Protein AF-A0A8X6XB96-F1 (afdb_monomer)

Organism: NCBI:txid2747483

Solvent-accessible surface area (backbone atoms only — not comparable to full-atom values): 5553 Å² total; per-residue (Å²): 129,82,83,51,73,67,56,56,51,52,50,52,54,51,51,53,54,48,52,58,52,50,52,53,49,52,55,48,60,77,65,61,53,99,81,58,57,66,71,58,51,52,53,51,52,56,49,48,58,54,50,52,52,53,50,51,55,50,47,52,56,47,51,67,47,47,80,69,42,97,69,71,72,76,74,53,55,60,56,52,51,53,50,52,65,52,50,72,68,61,70,83,111

Nearest PDB structures (foldseek):
  2mey-assembly1_A  TM=6.232E-01  e=8.406E-01  Blomia tropicalis
  8tid-assembly1_J  TM=5.941E-01  e=4.039E+00  Tetrahymena thermophila
  3na7-assembly1_A  TM=5.016E-01  e=5.601E+00  Helicobacter pylori NCTC 11638
  7kpx-assembly1_C  TM=4.408E-01  e=8.292E+00  Saccharomyces cerevisiae S288C
  7kpv-assembly1_C  TM=3.820E-01  e=9.451E+00  Saccharomyces cerevisiae S288C

Secondary structure (DSSP, 8-state):
-PPPHHHHHHHHHHHHHHHHHHHHHHHHHHT--TT--HHHHHHHHHHHHHHHHHHHHHHHHHHHHHTTS--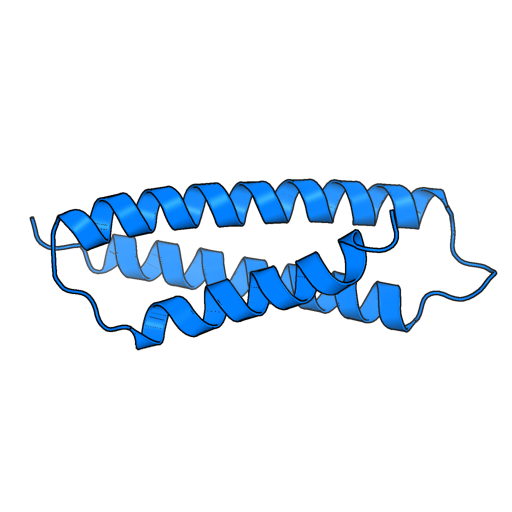-GGGTHHHHHHHHHHHHHHTT-

Mean predicted aligned error: 10.06 Å

Radius of gyration: 15.67 Å; Cα contacts (8 Å, |Δi|>4): 23; chains: 1; bounding box: 41×22×40 Å

pLDDT: mean 72.15, std 12.43, range [41.53, 88.06]

Sequence (93 aa):
MNLSDMDIFKLNKAKTSLKGSITRIVTFMDNVSEHVDITELEVKLKKIDQLQRKIEELKELLFGLETAKPTEEAEFEDLYKCETRLCVWTIWR

Structure (mmCIF, N/CA/C/O backbone):
data_AF-A0A8X6XB96-F1
#
_entry.id   AF-A0A8X6XB96-F1
#
loop_
_atom_site.group_PDB
_atom_site.id
_atom_site.type_symbol
_atom_site.label_atom_id
_atom_site.label_alt_id
_atom_site.label_comp_id
_atom_site.label_asym_id
_atom_site.label_entity_id
_atom_site.label_seq_id
_atom_site.pdbx_PDB_ins_code
_atom_site.Cartn_x
_atom_site.Cartn_y
_atom_site.Cartn_z
_atom_site.occupancy
_atom_site.B_iso_or_equiv
_atom_site.auth_seq_id
_atom_site.auth_comp_id
_atom_site.auth_asym_id
_atom_site.auth_atom_id
_atom_site.pdbx_PDB_model_num
ATOM 1 N N . MET A 1 1 ? -23.446 2.480 20.077 1.00 45.97 1 MET A N 1
ATOM 2 C CA . MET A 1 1 ? -23.272 1.106 19.552 1.00 45.97 1 MET A CA 1
ATOM 3 C C . MET A 1 1 ? -21.874 0.626 19.924 1.00 45.97 1 MET A C 1
ATOM 5 O O . MET A 1 1 ? -20.947 1.421 19.846 1.00 45.97 1 MET A O 1
ATOM 9 N N . ASN A 1 2 ? -21.717 -0.616 20.391 1.00 52.75 2 ASN A N 1
ATOM 10 C CA . ASN A 1 2 ? -20.398 -1.232 20.577 1.00 52.75 2 ASN A CA 1
ATOM 11 C C . ASN A 1 2 ? -19.957 -1.833 19.238 1.00 52.75 2 ASN A C 1
ATOM 13 O O . ASN A 1 2 ? -20.754 -2.530 18.614 1.00 52.75 2 ASN A O 1
ATOM 17 N N . LEU A 1 3 ? -18.722 -1.554 18.814 1.00 56.94 3 LEU A N 1
ATOM 18 C CA . LEU A 1 3 ? -18.048 -2.302 17.752 1.00 56.94 3 LEU A CA 1
ATOM 19 C C . LEU A 1 3 ? -18.105 -3.790 18.092 1.00 56.94 3 LEU A C 1
ATOM 21 O O . LEU A 1 3 ? -17.790 -4.163 19.223 1.00 56.94 3 LEU A O 1
ATOM 25 N N . SER A 1 4 ? -18.546 -4.623 17.151 1.00 70.88 4 SER A N 1
ATOM 26 C CA . SER A 1 4 ? -18.486 -6.064 17.366 1.00 70.88 4 SER A CA 1
ATOM 27 C C . SER A 1 4 ? -17.032 -6.518 17.231 1.00 70.88 4 SER A C 1
ATOM 29 O O . SER A 1 4 ? -16.299 -6.009 16.381 1.00 70.88 4 SER A O 1
ATOM 31 N N . ASP A 1 5 ? -16.608 -7.511 18.013 1.00 71.06 5 ASP A N 1
ATOM 32 C CA . ASP A 1 5 ? -15.271 -8.123 17.882 1.00 71.06 5 ASP A CA 1
ATOM 33 C C . ASP A 1 5 ? -14.987 -8.590 16.441 1.00 71.06 5 ASP A C 1
ATOM 35 O O . ASP A 1 5 ? -13.848 -8.654 15.978 1.00 71.06 5 ASP A O 1
ATOM 39 N N . MET A 1 6 ? -16.056 -8.875 15.700 1.00 71.44 6 MET A N 1
ATOM 40 C CA . MET A 1 6 ? -16.038 -9.280 14.305 1.00 71.44 6 MET A CA 1
ATOM 41 C C . MET A 1 6 ? -15.621 -8.120 13.370 1.00 71.44 6 MET A C 1
ATOM 43 O O . MET A 1 6 ? -14.875 -8.342 12.413 1.00 71.44 6 MET A O 1
ATOM 47 N N . ASP A 1 7 ? -16.003 -6.875 13.669 1.00 71.31 7 ASP A N 1
ATOM 48 C CA . ASP A 1 7 ? -15.595 -5.689 12.898 1.00 71.31 7 ASP A CA 1
ATOM 49 C C . ASP A 1 7 ? -14.115 -5.350 13.128 1.00 71.31 7 ASP A C 1
ATOM 51 O O . ASP A 1 7 ? -13.371 -5.119 12.171 1.00 71.31 7 ASP A O 1
ATOM 55 N N . ILE A 1 8 ? -13.655 -5.444 14.379 1.00 72.88 8 ILE A N 1
ATOM 56 C CA . ILE A 1 8 ? -12.242 -5.266 14.755 1.00 72.88 8 ILE A CA 1
ATOM 57 C C . ILE A 1 8 ? -11.372 -6.350 14.099 1.00 72.88 8 ILE A C 1
ATOM 59 O O . ILE A 1 8 ? -10.311 -6.069 13.534 1.00 72.88 8 ILE A O 1
ATOM 63 N N . PHE A 1 9 ? -11.834 -7.603 14.094 1.00 78.38 9 PHE A N 1
ATOM 64 C CA . PHE A 1 9 ? -11.138 -8.705 13.429 1.00 78.38 9 PHE A CA 1
ATOM 65 C C . PHE A 1 9 ? -11.002 -8.487 11.913 1.00 78.38 9 PHE A C 1
ATOM 67 O O . PHE A 1 9 ? -9.926 -8.699 11.341 1.00 78.38 9 PHE A O 1
ATOM 74 N N . LYS A 1 10 ? -12.073 -8.036 11.246 1.00 77.88 10 LYS A N 1
ATOM 75 C CA . LYS A 1 10 ? -12.045 -7.714 9.810 1.00 77.88 10 LYS A CA 1
ATOM 76 C C . LYS A 1 10 ? -11.058 -6.593 9.496 1.00 77.88 10 LYS A C 1
ATOM 78 O O . LYS A 1 10 ? -10.292 -6.722 8.538 1.00 77.88 10 LYS A O 1
ATOM 83 N N . LEU A 1 11 ? -11.047 -5.541 10.313 1.00 75.81 11 LEU A N 1
ATOM 84 C CA . LEU A 1 11 ? -10.127 -4.417 10.172 1.00 75.81 11 LEU A CA 1
ATOM 85 C C . LEU A 1 11 ? -8.666 -4.868 10.307 1.00 75.81 11 LEU A C 1
ATOM 87 O O . LEU A 1 11 ? -7.846 -4.601 9.426 1.00 75.81 11 LEU A O 1
ATOM 91 N N . ASN A 1 12 ? -8.353 -5.642 11.346 1.00 77.69 12 ASN A N 1
ATO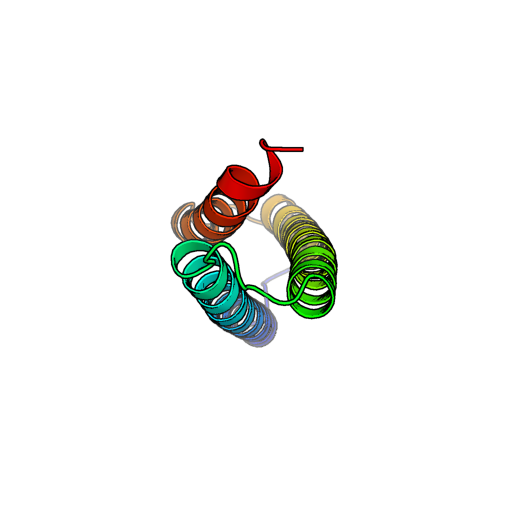M 92 C CA . ASN A 1 12 ? -7.007 -6.172 11.564 1.00 77.69 12 ASN A CA 1
ATOM 93 C C . ASN A 1 12 ? -6.537 -7.065 10.408 1.00 77.69 12 ASN A C 1
ATOM 95 O O . ASN A 1 12 ? -5.409 -6.933 9.929 1.00 77.69 12 ASN A O 1
ATOM 99 N N . LYS A 1 13 ? -7.420 -7.918 9.875 1.00 83.88 13 LYS A N 1
ATOM 100 C CA . LYS A 1 13 ? -7.114 -8.748 8.703 1.00 83.88 13 LYS A CA 1
ATOM 101 C C . LYS A 1 13 ? -6.815 -7.904 7.458 1.00 83.88 13 LYS A C 1
ATOM 103 O O . LYS A 1 13 ? -5.859 -8.197 6.732 1.00 83.88 13 LYS A O 1
ATOM 108 N N . ALA A 1 14 ? -7.604 -6.857 7.209 1.00 80.44 14 ALA A N 1
ATOM 109 C CA . ALA A 1 14 ? -7.376 -5.934 6.098 1.00 80.44 14 ALA A CA 1
ATOM 110 C C . ALA A 1 14 ? -6.026 -5.209 6.244 1.00 80.44 14 ALA A C 1
ATOM 112 O O . ALA A 1 14 ? -5.232 -5.182 5.299 1.00 80.44 14 ALA A O 1
ATOM 113 N N . LYS A 1 15 ? -5.715 -4.733 7.454 1.00 78.31 15 LYS A N 1
ATOM 114 C CA . LYS A 1 15 ? -4.451 -4.077 7.816 1.00 78.31 15 LYS A CA 1
ATOM 115 C C . LYS A 1 15 ? -3.234 -4.980 7.582 1.00 78.31 15 LYS A C 1
ATOM 117 O O . LYS A 1 15 ? -2.280 -4.567 6.919 1.00 78.31 15 LYS A O 1
ATOM 122 N N . THR A 1 16 ? -3.267 -6.241 8.028 1.00 83.75 16 THR A N 1
ATOM 123 C CA . THR A 1 16 ? -2.182 -7.211 7.772 1.00 83.75 16 THR A CA 1
ATOM 124 C C . THR A 1 16 ? -1.969 -7.450 6.274 1.00 83.75 16 THR A C 1
ATOM 126 O O . THR A 1 16 ? -0.831 -7.461 5.798 1.00 83.75 16 THR A O 1
ATOM 129 N N . SER A 1 17 ? -3.056 -7.597 5.510 1.00 85.12 17 SER A N 1
ATOM 130 C CA . SER A 1 17 ? -2.991 -7.803 4.058 1.00 85.12 17 SER A CA 1
ATOM 131 C C . SER A 1 17 ? -2.396 -6.595 3.320 1.00 85.12 17 SER A C 1
ATOM 133 O O . SER A 1 17 ? -1.591 -6.759 2.393 1.00 85.12 17 SER A O 1
ATOM 135 N N . LEU A 1 18 ? -2.758 -5.377 3.737 1.00 83.81 18 LEU A N 1
ATOM 136 C CA . LEU A 1 18 ? -2.190 -4.136 3.206 1.00 83.81 18 LEU A CA 1
ATOM 137 C C . LEU A 1 18 ? -0.691 -4.056 3.490 1.00 83.81 18 LEU A C 1
ATOM 139 O O . LEU A 1 18 ? 0.092 -3.897 2.555 1.00 83.81 18 LEU A O 1
ATOM 143 N N . LYS A 1 19 ? -0.276 -4.287 4.741 1.00 83.75 19 LYS A N 1
ATOM 144 C CA . LYS A 1 19 ? 1.139 -4.281 5.143 1.00 83.75 19 LYS A CA 1
ATOM 145 C C . LYS A 1 19 ? 1.984 -5.229 4.288 1.00 83.75 19 LYS A C 1
ATOM 147 O O . LYS A 1 19 ? 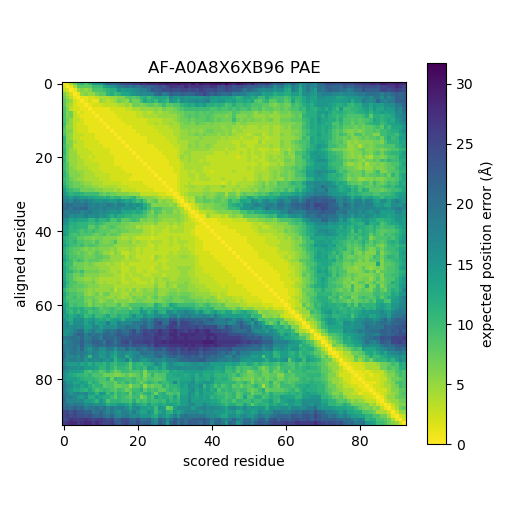3.034 -4.833 3.786 1.00 83.75 19 LYS A O 1
ATOM 152 N N . GLY A 1 20 ? 1.515 -6.459 4.063 1.00 87.06 20 GLY A N 1
ATOM 153 C CA . GLY A 1 20 ? 2.218 -7.433 3.219 1.00 87.06 20 GLY A CA 1
ATOM 154 C C . GLY A 1 20 ? 2.268 -7.050 1.734 1.00 87.06 20 GLY A C 1
ATOM 155 O O . GLY A 1 20 ? 3.212 -7.399 1.026 1.00 87.06 20 GLY A O 1
ATOM 156 N N . SER A 1 21 ? 1.264 -6.329 1.234 1.00 86.81 21 SER A N 1
ATOM 157 C CA . SER A 1 21 ? 1.245 -5.851 -0.154 1.00 86.81 21 SER A CA 1
ATOM 158 C C . SER A 1 21 ? 2.178 -4.659 -0.358 1.00 86.81 21 SER A C 1
ATOM 160 O O . SER A 1 21 ? 2.941 -4.662 -1.319 1.00 86.81 21 SER A O 1
ATOM 162 N N . ILE A 1 22 ? 2.181 -3.708 0.578 1.00 83.31 22 ILE A N 1
ATOM 163 C CA . ILE A 1 22 ? 3.067 -2.537 0.569 1.00 83.31 22 ILE A CA 1
ATOM 164 C C . ILE A 1 22 ? 4.523 -2.972 0.696 1.00 83.31 22 ILE A C 1
ATOM 166 O O . ILE A 1 22 ? 5.344 -2.562 -0.113 1.00 83.31 22 ILE A O 1
ATOM 170 N N . THR A 1 23 ? 4.850 -3.859 1.644 1.00 85.12 23 THR A N 1
ATOM 171 C CA . THR A 1 23 ? 6.228 -4.348 1.803 1.00 85.12 23 THR A CA 1
ATOM 172 C C . THR A 1 23 ? 6.759 -4.981 0.521 1.00 85.12 23 THR A C 1
ATOM 174 O O . THR A 1 23 ? 7.876 -4.677 0.133 1.00 85.12 23 THR A O 1
ATOM 177 N N . ARG A 1 24 ? 5.959 -5.788 -0.188 1.00 86.81 24 ARG A N 1
ATOM 178 C CA . ARG A 1 24 ? 6.391 -6.386 -1.463 1.00 86.81 24 ARG A CA 1
ATOM 179 C C . ARG A 1 24 ? 6.644 -5.353 -2.560 1.00 86.81 24 ARG A C 1
ATOM 181 O O . ARG A 1 24 ? 7.538 -5.559 -3.368 1.00 86.81 24 ARG A O 1
ATOM 188 N N . ILE A 1 25 ? 5.857 -4.280 -2.604 1.00 85.06 25 ILE A N 1
ATOM 189 C CA . ILE A 1 25 ? 6.049 -3.197 -3.576 1.00 85.06 25 ILE A CA 1
ATOM 190 C C . ILE A 1 25 ? 7.300 -2.394 -3.232 1.00 85.06 25 ILE A C 1
ATOM 192 O O . ILE A 1 25 ? 8.121 -2.186 -4.111 1.00 85.06 25 ILE A O 1
ATOM 196 N N . VAL A 1 26 ? 7.481 -2.023 -1.963 1.00 80.06 26 VAL A N 1
ATOM 197 C CA . VAL A 1 26 ? 8.686 -1.318 -1.501 1.00 80.06 26 VAL A CA 1
ATOM 198 C C . VAL A 1 26 ? 9.933 -2.148 -1.799 1.00 80.06 26 VAL A C 1
ATOM 200 O O . VAL A 1 26 ? 10.832 -1.658 -2.459 1.00 80.06 26 VAL A O 1
ATOM 203 N N . THR A 1 27 ? 9.944 -3.438 -1.447 1.00 84.81 27 THR A N 1
ATOM 204 C CA . THR A 1 27 ? 11.069 -4.328 -1.772 1.00 84.81 27 THR A CA 1
ATOM 205 C C . THR A 1 27 ? 11.295 -4.453 -3.276 1.00 84.81 27 THR A C 1
ATOM 207 O O . THR A 1 27 ? 12.438 -4.530 -3.704 1.00 84.81 27 THR A O 1
ATOM 210 N N . PHE A 1 28 ? 10.239 -4.491 -4.093 1.00 84.50 28 PHE A N 1
ATOM 211 C CA . PHE A 1 28 ? 10.404 -4.477 -5.545 1.00 84.50 28 PHE A CA 1
ATOM 212 C C . PHE A 1 28 ? 11.092 -3.186 -6.000 1.00 84.50 28 PHE A C 1
ATOM 214 O O . PHE A 1 28 ? 12.081 -3.270 -6.714 1.00 84.50 28 PHE A O 1
ATOM 221 N N . MET A 1 29 ? 10.620 -2.025 -5.538 1.00 79.62 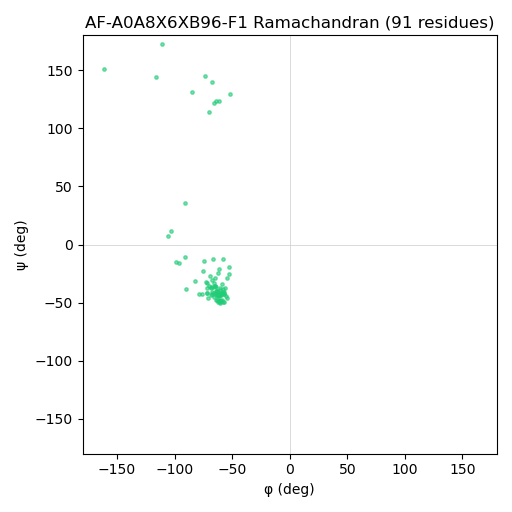29 MET A N 1
ATOM 222 C CA . MET A 1 29 ? 11.182 -0.715 -5.881 1.00 79.62 29 MET A CA 1
ATOM 223 C C . MET A 1 29 ? 12.628 -0.540 -5.405 1.00 79.62 29 MET A C 1
ATOM 225 O O . MET A 1 29 ? 13.449 -0.054 -6.171 1.00 79.62 29 MET A O 1
ATOM 229 N N . ASP A 1 30 ? 12.962 -1.011 -4.202 1.00 80.12 30 ASP A N 1
ATOM 230 C CA . ASP A 1 30 ? 14.332 -0.993 -3.665 1.00 80.12 30 ASP A CA 1
ATOM 231 C C . ASP A 1 30 ? 15.308 -1.833 -4.511 1.00 80.12 30 ASP A C 1
ATOM 233 O O . ASP A 1 30 ? 16.512 -1.594 -4.491 1.00 80.12 30 ASP A O 1
ATOM 237 N N . ASN A 1 31 ? 14.794 -2.825 -5.248 1.00 81.81 31 ASN A N 1
ATOM 238 C CA . ASN A 1 31 ? 15.572 -3.709 -6.117 1.00 81.81 31 ASN A CA 1
ATOM 239 C C . ASN A 1 31 ? 15.388 -3.400 -7.614 1.00 81.81 31 ASN A C 1
ATOM 241 O O . ASN A 1 31 ? 15.865 -4.168 -8.454 1.00 81.81 31 ASN A O 1
ATOM 245 N N . VAL A 1 32 ? 14.696 -2.310 -7.970 1.00 78.88 32 VAL A N 1
ATOM 246 C CA . VAL A 1 32 ? 14.583 -1.873 -9.366 1.00 78.88 32 VAL A CA 1
ATOM 247 C C . VAL A 1 32 ? 15.975 -1.496 -9.873 1.00 78.88 32 VAL A C 1
ATOM 249 O O . VAL A 1 32 ? 16.652 -0.643 -9.305 1.00 78.88 32 VAL A O 1
ATOM 252 N N . SER A 1 33 ? 16.390 -2.134 -10.965 1.00 76.25 33 SER A N 1
ATOM 253 C CA . SER A 1 33 ? 17.591 -1.788 -11.725 1.00 76.25 33 SER A CA 1
ATOM 254 C C . SER A 1 33 ? 17.207 -1.220 -13.092 1.00 76.25 33 SER A C 1
ATOM 256 O O . SER A 1 33 ? 16.045 -1.280 -13.498 1.00 76.25 33 SER A O 1
ATOM 258 N N . GLU A 1 34 ? 18.187 -0.711 -13.840 1.00 70.00 34 GLU A N 1
ATOM 259 C CA . GLU A 1 34 ? 18.000 -0.157 -15.194 1.00 70.00 34 GLU A CA 1
ATOM 260 C C . GLU A 1 34 ? 17.387 -1.152 -16.204 1.00 70.00 34 GLU A C 1
ATOM 262 O O . GLU A 1 34 ? 16.956 -0.754 -17.283 1.00 70.00 34 GLU A O 1
ATOM 267 N N . HIS A 1 35 ? 17.315 -2.443 -15.862 1.00 73.94 35 HIS A N 1
ATOM 268 C CA . HIS A 1 35 ? 16.755 -3.505 -16.702 1.00 73.94 35 HIS A CA 1
ATOM 269 C C . HIS A 1 35 ? 15.354 -3.963 -16.283 1.00 73.94 35 HIS A C 1
ATOM 271 O O . HIS A 1 35 ? 14.893 -5.007 -16.748 1.00 73.94 35 HIS A O 1
ATOM 277 N N . VAL A 1 36 ? 14.679 -3.240 -15.387 1.00 78.75 36 VAL A N 1
ATOM 278 C CA . VAL A 1 36 ? 13.333 -3.634 -14.966 1.00 78.75 36 VAL A CA 1
ATOM 279 C C . VAL A 1 36 ? 12.330 -3.488 -16.117 1.00 78.75 36 VAL A C 1
ATOM 281 O O . VAL A 1 36 ? 12.360 -2.521 -16.879 1.00 78.75 36 VAL A O 1
ATOM 284 N N . ASP A 1 37 ? 11.421 -4.453 -16.236 1.00 83.38 37 ASP A N 1
ATOM 285 C CA . ASP A 1 37 ? 10.347 -4.410 -17.225 1.00 83.38 37 ASP A CA 1
ATOM 286 C C . ASP A 1 37 ? 9.385 -3.252 -16.908 1.00 83.38 37 ASP A C 1
ATOM 288 O O . ASP A 1 37 ? 8.779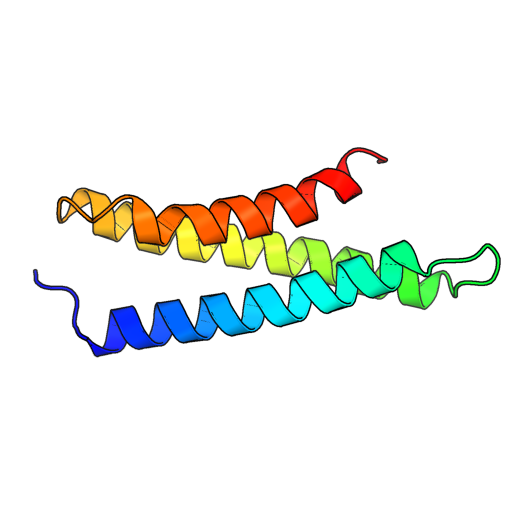 -3.191 -15.832 1.00 83.38 37 ASP A O 1
ATOM 292 N N . ILE A 1 38 ? 9.229 -2.338 -17.870 1.00 82.06 38 ILE A N 1
ATOM 293 C CA . ILE A 1 38 ? 8.311 -1.192 -17.798 1.00 82.06 38 ILE A CA 1
ATOM 294 C C . ILE A 1 38 ? 6.874 -1.662 -17.533 1.00 82.06 38 ILE A C 1
ATOM 296 O O . ILE A 1 38 ? 6.159 -1.053 -16.740 1.00 82.06 38 ILE A O 1
ATOM 300 N N . THR A 1 39 ? 6.467 -2.792 -18.110 1.00 85.75 39 THR A N 1
ATOM 301 C CA . THR A 1 39 ? 5.144 -3.388 -17.886 1.00 85.75 39 THR A CA 1
ATOM 302 C C . THR A 1 39 ? 4.971 -3.803 -16.426 1.00 85.75 39 THR A C 1
ATOM 304 O O . THR A 1 39 ? 3.909 -3.610 -15.828 1.00 85.75 39 THR A O 1
ATOM 307 N N . GLU A 1 40 ? 6.018 -4.364 -15.813 1.00 84.19 40 GLU A N 1
ATOM 308 C CA . GLU A 1 40 ? 5.968 -4.747 -14.406 1.00 84.19 40 GLU A CA 1
ATOM 309 C C . GLU A 1 40 ? 5.879 -3.511 -13.502 1.00 84.19 40 GLU A C 1
ATOM 311 O O . GLU A 1 40 ? 5.074 -3.507 -12.563 1.00 84.19 40 GLU A O 1
ATOM 316 N N . LEU A 1 41 ? 6.626 -2.447 -13.820 1.00 82.50 41 LEU A N 1
ATOM 317 C CA . LEU A 1 41 ? 6.529 -1.152 -13.139 1.00 82.50 41 LEU A CA 1
ATOM 318 C C . LEU A 1 41 ? 5.109 -0.577 -13.202 1.00 82.50 41 LEU A C 1
ATOM 320 O O . LEU A 1 41 ? 4.547 -0.224 -12.164 1.00 82.50 41 LEU A O 1
ATOM 324 N N . GLU A 1 42 ? 4.494 -0.532 -14.384 1.00 82.25 42 GLU A N 1
ATOM 325 C CA . GLU A 1 42 ? 3.127 -0.029 -14.573 1.00 82.25 42 GLU A CA 1
ATOM 326 C C . GLU A 1 42 ? 2.101 -0.822 -13.754 1.00 82.25 42 GLU A C 1
ATOM 328 O O . GLU A 1 42 ? 1.216 -0.248 -13.108 1.00 82.25 42 GLU A O 1
ATOM 333 N N . VAL A 1 43 ? 2.244 -2.150 -13.708 1.00 88.06 43 VAL A N 1
ATOM 334 C CA . VAL A 1 43 ? 1.390 -3.011 -12.884 1.00 88.06 43 VAL A CA 1
ATOM 335 C C . VAL A 1 43 ? 1.577 -2.713 -11.394 1.00 88.06 43 VAL A C 1
ATOM 337 O O . VAL A 1 43 ? 0.582 -2.669 -10.659 1.00 88.06 43 VAL A O 1
ATOM 340 N N . LYS A 1 44 ? 2.813 -2.492 -10.917 1.00 83.50 44 LYS A N 1
ATOM 341 C CA . LYS A 1 44 ? 3.037 -2.110 -9.512 1.00 83.50 44 LYS A CA 1
ATOM 342 C C . LYS A 1 44 ? 2.453 -0.732 -9.204 1.00 83.50 44 LYS A C 1
ATOM 344 O O . LYS A 1 44 ? 1.807 -0.604 -8.167 1.00 83.50 44 LYS A O 1
ATOM 349 N N . LEU A 1 45 ? 2.607 0.253 -10.091 1.00 82.44 45 LEU A N 1
ATOM 350 C CA . LEU A 1 45 ? 2.045 1.599 -9.923 1.00 82.44 45 LEU A CA 1
ATOM 351 C C . LEU A 1 45 ? 0.517 1.559 -9.815 1.00 82.44 45 LEU A C 1
ATOM 353 O O . LEU A 1 45 ? -0.050 2.066 -8.852 1.00 82.44 45 LEU A O 1
ATOM 357 N N . LYS A 1 46 ? -0.158 0.835 -10.714 1.00 86.62 46 LYS A N 1
ATOM 358 C CA . LYS A 1 46 ? -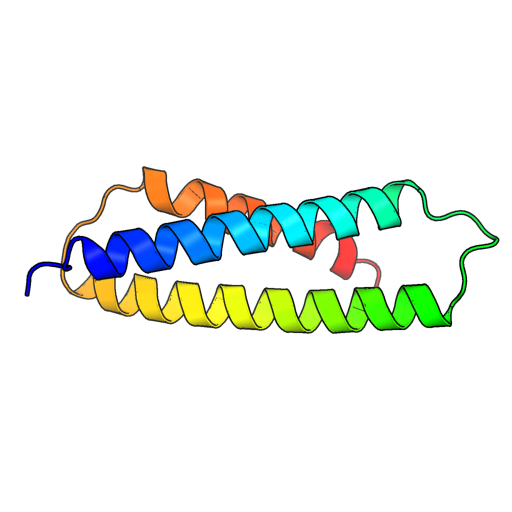1.615 0.641 -10.628 1.00 86.62 46 LYS A CA 1
ATOM 359 C C . LYS A 1 46 ? -2.034 -0.029 -9.317 1.00 86.62 46 LYS A C 1
ATOM 361 O O . LYS A 1 46 ? -3.106 0.245 -8.776 1.00 86.62 46 LYS A O 1
ATOM 366 N N . LYS A 1 47 ? -1.201 -0.932 -8.795 1.00 86.75 47 LYS A N 1
ATOM 367 C CA . LYS A 1 47 ? -1.442 -1.591 -7.509 1.00 86.75 47 LYS A CA 1
ATOM 368 C C . LYS A 1 47 ? -1.248 -0.639 -6.326 1.00 86.75 47 LYS A C 1
ATOM 370 O O . LYS A 1 47 ? -1.977 -0.783 -5.350 1.00 86.75 47 LYS A O 1
ATOM 375 N N . ILE A 1 48 ? -0.326 0.321 -6.409 1.00 82.94 48 ILE A N 1
ATOM 37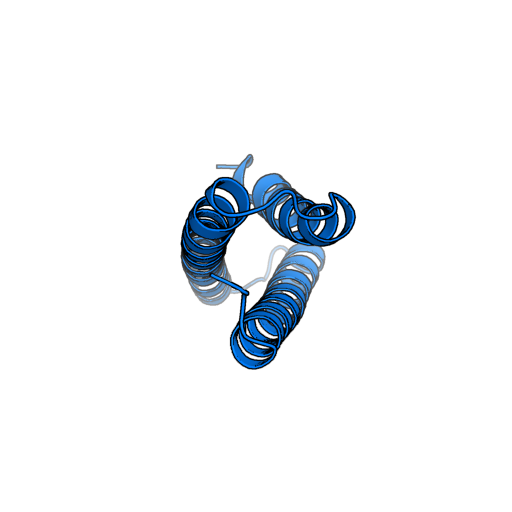6 C CA . ILE A 1 48 ? -0.176 1.400 -5.419 1.00 82.94 48 ILE A CA 1
ATOM 377 C C . ILE A 1 48 ? -1.459 2.232 -5.357 1.00 82.94 48 ILE A C 1
ATOM 379 O O . ILE A 1 48 ? -2.030 2.342 -4.274 1.00 82.94 48 ILE A O 1
ATOM 383 N N . ASP A 1 49 ? -1.977 2.692 -6.500 1.00 80.56 49 ASP A N 1
ATOM 384 C CA . ASP A 1 49 ? -3.215 3.490 -6.557 1.00 80.56 49 ASP A CA 1
ATOM 385 C C . ASP A 1 49 ? -4.406 2.749 -5.918 1.00 80.56 49 ASP A C 1
ATOM 387 O O . ASP A 1 49 ? -5.211 3.316 -5.177 1.00 80.56 49 ASP A O 1
ATOM 391 N N . GLN A 1 50 ? -4.517 1.440 -6.168 1.00 85.81 50 GLN A N 1
ATOM 392 C CA . GLN A 1 50 ? -5.553 0.601 -5.556 1.00 85.81 50 GLN A CA 1
ATOM 393 C C . GLN A 1 50 ? -5.380 0.446 -4.041 1.00 85.81 50 GLN A C 1
ATOM 395 O O . GLN A 1 50 ? -6.369 0.351 -3.315 1.00 85.81 50 GLN A O 1
ATOM 400 N N . LEU A 1 51 ? -4.138 0.360 -3.558 1.00 83.81 51 LEU A N 1
ATOM 401 C CA . LEU A 1 51 ? -3.849 0.247 -2.130 1.00 83.81 51 LEU A CA 1
ATOM 402 C C . LEU A 1 51 ? -4.120 1.567 -1.405 1.00 83.81 51 LEU A C 1
ATOM 404 O O . LEU A 1 51 ? -4.651 1.520 -0.300 1.00 83.81 51 LEU A O 1
ATOM 408 N N . GLN A 1 52 ? -3.823 2.710 -2.028 1.00 77.19 52 GLN A N 1
ATOM 409 C CA . GLN A 1 52 ? -4.143 4.035 -1.491 1.00 77.19 52 GLN A CA 1
ATOM 410 C C . GLN A 1 52 ? -5.654 4.205 -1.299 1.00 77.19 52 GLN A C 1
ATOM 412 O O . GLN A 1 52 ? -6.087 4.483 -0.186 1.00 77.19 52 GLN A O 1
ATOM 417 N N . ARG A 1 53 ? -6.467 3.882 -2.315 1.00 83.56 53 ARG A N 1
ATOM 418 C CA . ARG A 1 53 ? -7.939 3.918 -2.196 1.00 83.56 53 ARG A CA 1
ATOM 419 C C . ARG A 1 53 ? -8.471 3.012 -1.086 1.00 83.56 53 ARG A C 1
ATOM 421 O O . ARG A 1 53 ? -9.339 3.407 -0.325 1.00 83.56 53 ARG A O 1
ATOM 428 N N . LYS A 1 54 ? -7.915 1.804 -0.938 1.00 80.94 54 LYS A N 1
ATOM 429 C CA . LYS A 1 54 ? -8.297 0.898 0.161 1.00 80.94 54 LYS A CA 1
ATOM 430 C C . LYS A 1 54 ? -7.918 1.438 1.537 1.00 80.94 54 LYS A C 1
ATOM 432 O O . LYS A 1 54 ? -8.598 1.133 2.510 1.00 80.94 54 LYS A O 1
ATOM 437 N N . ILE A 1 55 ? -6.816 2.180 1.642 1.00 79.62 55 ILE A N 1
ATOM 438 C CA . ILE A 1 55 ? -6.436 2.853 2.887 1.00 79.62 55 ILE A CA 1
ATOM 439 C C . ILE A 1 55 ? -7.431 3.976 3.186 1.00 79.62 55 ILE A C 1
ATOM 441 O O . ILE A 1 55 ? -7.874 4.069 4.324 1.00 79.62 55 ILE A O 1
ATOM 445 N N . GLU A 1 56 ? -7.817 4.773 2.189 1.00 77.69 56 GLU A N 1
ATOM 446 C CA . GLU A 1 56 ? -8.834 5.827 2.329 1.00 77.69 56 GLU A CA 1
ATOM 447 C C . GLU A 1 56 ? -10.188 5.256 2.772 1.00 77.69 56 GLU A C 1
ATOM 449 O O . GLU A 1 56 ? -10.725 5.697 3.781 1.00 77.69 56 GLU A O 1
ATOM 454 N N . GLU A 1 57 ? -10.680 4.199 2.121 1.00 81.81 57 GLU A N 1
ATOM 455 C CA . GLU A 1 57 ? -11.920 3.508 2.513 1.00 81.81 57 GLU A CA 1
ATOM 456 C C . GLU A 1 57 ? -11.863 3.001 3.964 1.00 81.81 57 GLU A C 1
ATOM 458 O O . GLU A 1 57 ? -12.822 3.130 4.725 1.00 81.81 57 GLU A O 1
ATOM 463 N N . LEU A 1 58 ? -10.726 2.432 4.383 1.00 76.19 58 LEU A N 1
ATOM 464 C CA . LEU A 1 58 ? -10.548 1.980 5.763 1.00 76.19 58 LEU A CA 1
ATOM 465 C C . LEU A 1 58 ? -10.483 3.145 6.749 1.00 76.19 58 LEU A C 1
ATOM 467 O O . LEU A 1 58 ? -11.008 3.005 7.849 1.00 76.19 58 LEU A O 1
ATOM 471 N N . LYS A 1 59 ? -9.869 4.273 6.372 1.00 72.44 59 LYS A N 1
ATOM 472 C CA . LYS A 1 59 ? -9.855 5.499 7.180 1.00 72.44 59 LYS A CA 1
ATOM 473 C C . LYS A 1 59 ? -11.253 6.071 7.346 1.00 72.44 59 LYS A C 1
ATOM 475 O O . LYS A 1 59 ? -11.603 6.436 8.456 1.00 72.44 59 LYS A O 1
ATOM 480 N N . GLU A 1 60 ? -12.056 6.123 6.287 1.00 74.75 60 GLU A N 1
ATOM 481 C CA . GLU A 1 60 ? -13.443 6.595 6.357 1.00 74.75 60 GLU A CA 1
ATOM 482 C C . GLU A 1 60 ? -14.294 5.702 7.264 1.00 74.75 60 GLU A C 1
ATOM 484 O O . GLU A 1 60 ? -15.026 6.203 8.120 1.00 74.75 60 GLU A O 1
ATOM 489 N N . LEU A 1 61 ? -14.143 4.378 7.137 1.00 71.56 61 LEU A N 1
ATOM 490 C CA . LEU A 1 61 ? -14.783 3.419 8.036 1.00 71.56 6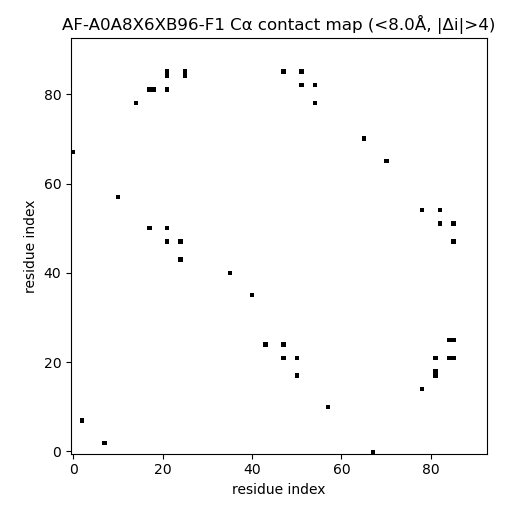1 LEU A CA 1
ATOM 491 C C . LEU A 1 61 ? -14.337 3.632 9.488 1.00 71.56 61 LEU A C 1
ATOM 493 O O . LEU A 1 61 ? -15.179 3.638 10.379 1.00 71.56 61 LEU A O 1
ATOM 497 N N . LEU A 1 62 ? -13.042 3.847 9.732 1.00 64.00 62 LEU A N 1
ATOM 498 C CA . LEU A 1 62 ? -12.494 4.121 11.065 1.00 64.00 62 LEU A CA 1
ATOM 499 C C . LEU A 1 62 ? -12.942 5.467 11.640 1.00 64.00 62 LEU A C 1
ATOM 501 O O . LEU A 1 62 ? -13.310 5.526 12.803 1.00 64.00 62 LEU A O 1
ATOM 505 N N . PHE A 1 63 ? -12.972 6.534 10.849 1.00 64.00 63 PHE A N 1
ATOM 506 C CA . PHE A 1 63 ? -13.389 7.863 11.300 1.00 64.00 63 PHE A CA 1
ATOM 507 C C . PHE A 1 63 ? -14.892 7.899 11.620 1.00 64.00 63 PHE A C 1
ATOM 509 O O . PHE A 1 63 ? -15.336 8.486 12.612 1.00 64.00 63 PHE A O 1
ATOM 516 N N . GLY A 1 64 ? -15.696 7.181 10.827 1.00 63.09 64 GLY A N 1
ATOM 517 C CA . GLY A 1 64 ? -17.098 6.909 11.151 1.00 63.09 64 GLY A CA 1
ATOM 518 C C . GLY A 1 64 ? -17.280 6.107 12.449 1.00 63.09 64 GLY A C 1
ATOM 519 O O . GLY A 1 64 ? -18.344 6.172 13.062 1.00 63.09 64 GLY A O 1
ATOM 520 N N . LEU A 1 65 ? -16.248 5.384 12.898 1.00 55.84 65 LEU A N 1
ATOM 521 C CA . LEU A 1 65 ? -16.223 4.649 14.165 1.00 55.84 65 LEU A CA 1
ATOM 522 C C . LEU A 1 65 ? -15.682 5.495 15.337 1.00 55.84 65 LEU A C 1
ATOM 524 O O . LEU A 1 65 ? -16.245 5.424 16.429 1.00 55.84 65 LEU A O 1
ATOM 528 N N . GLU A 1 66 ? -14.664 6.337 15.128 1.00 51.97 66 GLU A N 1
ATOM 529 C CA . GLU A 1 66 ? -14.120 7.282 16.125 1.00 51.97 66 GLU A CA 1
ATOM 530 C C . GLU A 1 66 ? -15.133 8.353 16.539 1.00 51.97 66 GLU A C 1
ATOM 532 O O . GLU A 1 66 ? -15.234 8.722 17.706 1.00 51.97 66 GLU A O 1
ATOM 537 N N . THR A 1 67 ? -15.963 8.823 15.609 1.00 51.28 67 THR A N 1
ATOM 538 C CA . THR A 1 67 ? -17.058 9.748 15.947 1.00 51.28 67 THR A CA 1
ATOM 539 C C . THR A 1 67 ? -18.143 9.095 16.819 1.00 51.28 67 THR A C 1
ATOM 541 O O . THR A 1 67 ? -18.961 9.800 17.411 1.00 51.28 67 THR A O 1
ATOM 544 N N . ALA A 1 68 ? -18.131 7.760 16.962 1.00 49.00 68 ALA A N 1
ATOM 545 C CA . ALA A 1 68 ? -19.036 7.001 17.821 1.00 49.00 68 ALA A CA 1
ATOM 546 C C . ALA A 1 68 ? -18.434 6.602 19.189 1.00 49.00 68 ALA A C 1
ATOM 548 O O . ALA A 1 68 ? -19.211 6.231 20.077 1.00 49.00 68 ALA A O 1
ATOM 549 N N . LYS A 1 69 ? -17.103 6.675 19.389 1.00 52.91 69 LYS A N 1
ATOM 550 C CA . LYS A 1 69 ? -16.395 6.378 20.657 1.00 52.91 69 LYS A CA 1
ATOM 551 C C . LYS A 1 69 ? -14.978 6.982 20.716 1.00 52.91 69 LYS A C 1
ATOM 553 O O . LYS A 1 69 ? -14.300 7.015 19.697 1.00 52.91 69 LYS A O 1
ATOM 558 N N . PRO A 1 70 ? -14.458 7.311 21.915 1.00 49.19 70 PRO A N 1
ATOM 559 C CA . PRO A 1 70 ? -13.034 7.584 22.079 1.00 49.19 70 PRO A CA 1
ATOM 560 C C . PRO A 1 70 ? -12.271 6.260 21.916 1.00 49.19 70 PRO A C 1
ATOM 562 O O . PRO A 1 70 ? -12.461 5.346 22.720 1.00 49.19 70 PRO A O 1
ATOM 565 N N . THR A 1 71 ? -11.461 6.128 20.866 1.00 53.34 71 THR A N 1
ATOM 566 C CA . THR A 1 71 ? -10.654 4.919 20.626 1.00 53.34 71 THR A CA 1
ATOM 567 C C . THR A 1 71 ? -9.170 5.249 20.695 1.00 53.34 71 THR A C 1
ATOM 569 O O . THR A 1 71 ? -8.747 6.343 20.336 1.00 53.34 71 THR A O 1
ATOM 572 N N . GLU A 1 72 ? -8.410 4.295 21.226 1.00 52.31 72 GLU A N 1
ATOM 573 C CA . GLU A 1 72 ? -6.999 4.384 21.590 1.00 52.31 72 GLU A CA 1
ATOM 574 C C . GLU A 1 72 ? -6.101 4.674 20.373 1.00 52.31 72 GLU A C 1
ATOM 576 O O . GLU A 1 72 ? -6.055 3.918 19.403 1.00 52.31 72 GLU A O 1
ATOM 581 N N . GLU A 1 73 ? -5.332 5.758 20.470 1.00 51.38 73 GLU A N 1
ATOM 582 C CA . GLU A 1 73 ? -4.421 6.316 19.454 1.00 51.38 73 GLU A CA 1
ATOM 583 C C . GLU A 1 73 ? -3.403 5.302 18.879 1.00 51.38 73 GLU A C 1
ATOM 585 O O . GLU A 1 73 ? -2.865 5.490 17.787 1.00 51.38 73 GLU A O 1
ATOM 590 N N . ALA A 1 74 ? -3.157 4.186 19.573 1.00 55.38 74 ALA A N 1
ATOM 591 C CA . ALA A 1 74 ? -2.183 3.169 19.182 1.00 55.38 74 ALA A CA 1
ATOM 592 C C . ALA A 1 74 ? -2.577 2.359 17.928 1.00 55.38 74 ALA A C 1
ATOM 594 O O . ALA A 1 74 ? -1.696 1.877 17.211 1.00 55.38 74 ALA A O 1
ATOM 595 N N . GLU A 1 75 ? -3.872 2.206 17.621 1.00 54.69 75 GLU A N 1
ATOM 596 C CA . GLU A 1 75 ? -4.304 1.411 16.458 1.00 54.69 75 GLU A CA 1
ATOM 597 C C . GLU A 1 75 ? -4.090 2.141 15.114 1.00 54.69 75 GLU A C 1
ATOM 599 O O . GLU A 1 75 ? -3.909 1.482 14.074 1.00 54.69 75 GLU A O 1
ATOM 604 N N . PHE A 1 76 ? -4.016 3.479 15.156 1.00 58.84 76 PHE A N 1
ATOM 605 C CA . PHE A 1 76 ? -3.922 4.399 14.012 1.00 58.84 76 PHE A CA 1
ATOM 606 C C . PHE A 1 76 ? -2.503 4.557 13.457 1.00 58.84 76 PHE A C 1
ATOM 608 O O . PHE A 1 76 ? -2.307 4.710 12.247 1.00 58.84 76 PHE A O 1
ATOM 615 N N . GLU A 1 77 ? -1.504 4.441 14.326 1.00 65.12 77 GLU A N 1
ATOM 616 C CA . GLU A 1 77 ? -0.091 4.672 14.017 1.00 65.12 77 GLU A CA 1
ATOM 617 C C . GLU A 1 77 ? 0.429 3.775 12.874 1.00 65.12 77 GLU A C 1
ATOM 619 O O . GLU A 1 77 ? 1.193 4.185 12.001 1.00 65.12 77 GLU A O 1
ATOM 624 N N . ASP A 1 78 ? -0.014 2.522 12.826 1.00 63.94 78 ASP A N 1
ATOM 625 C CA . ASP A 1 78 ? 0.415 1.567 11.799 1.00 63.94 78 ASP A CA 1
ATOM 626 C C . ASP A 1 78 ? -0.170 1.848 10.408 1.00 63.94 78 ASP A C 1
ATOM 628 O O . ASP A 1 78 ? 0.467 1.529 9.398 1.00 63.94 78 ASP A O 1
ATOM 632 N N . LEU A 1 79 ? -1.392 2.391 10.337 1.00 67.06 79 LEU A N 1
ATOM 633 C CA . LEU A 1 79 ? -2.019 2.745 9.062 1.00 67.06 79 LEU A CA 1
ATOM 634 C C . LEU A 1 79 ? -1.312 3.970 8.473 1.00 67.06 79 LEU A C 1
ATOM 636 O O . LEU A 1 79 ? -0.958 3.973 7.293 1.00 67.06 79 LEU A O 1
ATOM 640 N N . TYR A 1 80 ? -1.007 4.943 9.333 1.00 68.31 80 TYR A N 1
ATOM 641 C CA . TYR A 1 80 ? -0.205 6.114 9.000 1.00 68.31 80 TYR A CA 1
ATOM 642 C C . TYR A 1 80 ? 1.199 5.731 8.510 1.00 68.31 80 TYR A C 1
ATOM 644 O O . TYR A 1 80 ? 1.665 6.219 7.478 1.00 68.31 80 TYR A O 1
ATOM 652 N N . LYS A 1 81 ? 1.857 4.762 9.162 1.00 70.69 81 LYS A N 1
ATOM 653 C CA . LYS A 1 81 ? 3.133 4.195 8.685 1.00 70.69 81 LYS A CA 1
ATOM 654 C C . LYS A 1 81 ? 3.019 3.545 7.308 1.00 70.69 81 LYS A C 1
ATOM 656 O O . LYS A 1 81 ? 3.938 3.659 6.498 1.00 70.69 81 LYS A O 1
ATOM 661 N N . CYS A 1 82 ? 1.923 2.838 7.033 1.00 69.31 82 CYS A N 1
ATOM 662 C CA . CYS A 1 82 ? 1.693 2.215 5.728 1.00 69.31 82 CYS A CA 1
ATOM 663 C C . CYS A 1 82 ? 1.526 3.260 4.619 1.00 69.31 82 CYS A C 1
ATOM 665 O O . CYS A 1 82 ? 2.147 3.128 3.566 1.00 69.31 82 CYS A O 1
ATOM 667 N N . GLU A 1 83 ? 0.739 4.302 4.873 1.00 68.19 83 GLU A N 1
ATOM 668 C CA . GLU A 1 83 ? 0.560 5.431 3.960 1.00 68.19 83 GLU A CA 1
ATOM 669 C C . GLU A 1 83 ? 1.868 6.191 3.733 1.00 68.19 83 GLU A C 1
ATOM 671 O O . GLU A 1 83 ? 2.266 6.383 2.590 1.00 68.19 83 GLU A O 1
ATOM 676 N N . THR A 1 84 ? 2.595 6.528 4.799 1.00 73.00 84 THR A N 1
ATOM 677 C CA . THR A 1 84 ? 3.887 7.228 4.712 1.00 73.00 84 THR A CA 1
ATOM 678 C C . THR A 1 84 ? 4.864 6.469 3.814 1.00 73.00 84 THR A C 1
ATOM 680 O O . THR A 1 84 ? 5.497 7.052 2.937 1.00 73.00 84 THR A O 1
ATOM 683 N N . ARG A 1 85 ? 4.940 5.141 3.974 1.00 68.56 85 ARG A N 1
ATOM 684 C CA . ARG A 1 85 ? 5.779 4.274 3.134 1.00 68.56 85 ARG A CA 1
ATOM 685 C C . ARG A 1 85 ? 5.346 4.239 1.673 1.00 68.56 85 ARG A C 1
ATOM 687 O O . ARG A 1 85 ? 6.204 3.998 0.840 1.00 68.56 85 ARG A O 1
ATOM 694 N N . LEU A 1 86 ? 4.066 4.430 1.357 1.00 67.81 86 LEU A N 1
ATOM 695 C CA . LEU A 1 86 ? 3.593 4.545 -0.026 1.00 67.81 86 LEU A CA 1
ATOM 696 C C . LEU A 1 86 ? 3.873 5.944 -0.599 1.00 67.81 86 LEU A C 1
ATOM 698 O O . LEU A 1 86 ? 4.341 6.049 -1.729 1.00 67.81 86 LEU A O 1
ATOM 702 N N . CYS A 1 87 ? 3.646 7.000 0.187 1.00 65.88 87 CYS A N 1
ATOM 703 C CA . CYS A 1 87 ? 3.796 8.393 -0.237 1.00 65.88 87 CYS A CA 1
ATOM 704 C C . CYS A 1 87 ? 5.239 8.778 -0.588 1.00 65.88 87 CYS A C 1
ATOM 706 O O . CYS A 1 87 ? 5.448 9.534 -1.534 1.00 65.88 87 CYS A O 1
ATOM 708 N N . VAL A 1 88 ? 6.241 8.236 0.118 1.00 64.38 88 VAL A N 1
ATOM 709 C CA . VAL A 1 88 ? 7.671 8.479 -0.182 1.00 64.38 88 VAL A CA 1
ATOM 710 C C . VAL A 1 88 ? 8.022 8.149 -1.641 1.00 64.38 88 VAL A C 1
ATOM 712 O O . VAL A 1 88 ? 8.893 8.791 -2.224 1.00 64.38 88 VAL A O 1
ATOM 715 N N . TRP A 1 89 ? 7.309 7.210 -2.262 1.00 57.19 89 TRP A N 1
ATOM 716 C CA . TRP A 1 89 ? 7.583 6.757 -3.625 1.00 57.19 89 TRP A CA 1
ATOM 717 C C . TRP A 1 89 ? 6.730 7.434 -4.703 1.00 57.19 89 TRP A C 1
ATOM 719 O O . TRP A 1 89 ? 7.085 7.373 -5.875 1.00 57.19 89 TRP A O 1
ATOM 729 N N . THR A 1 90 ? 5.635 8.108 -4.338 1.00 53.09 90 THR A N 1
ATOM 730 C CA . THR A 1 90 ? 4.779 8.844 -5.289 1.00 53.09 90 THR A CA 1
ATOM 731 C C . THR A 1 90 ? 5.183 10.310 -5.473 1.00 53.09 90 THR A C 1
ATOM 733 O O . THR A 1 90 ? 4.678 10.954 -6.384 1.00 53.09 90 THR A O 1
ATOM 736 N N . ILE A 1 91 ? 6.085 10.842 -4.636 1.00 54.59 91 ILE A N 1
ATOM 737 C CA . ILE A 1 91 ? 6.586 12.233 -4.712 1.00 54.59 91 ILE A CA 1
ATOM 738 C C . ILE A 1 91 ? 7.578 12.441 -5.879 1.00 54.59 91 ILE A C 1
ATOM 740 O O . ILE A 1 91 ? 7.826 13.571 -6.279 1.00 54.59 91 ILE A O 1
ATOM 744 N N . TRP A 1 92 ? 8.089 11.369 -6.490 1.00 42.94 92 TRP A N 1
ATOM 745 C CA . TRP A 1 92 ? 8.938 11.424 -7.692 1.00 42.94 92 TRP A CA 1
ATOM 746 C C . TRP A 1 92 ? 8.135 11.346 -9.005 1.00 42.94 92 TRP A C 1
ATOM 748 O O . TRP A 1 92 ? 8.580 10.716 -9.965 1.00 42.94 92 TRP A O 1
ATOM 758 N N . ARG A 1 93 ? 6.937 11.941 -9.039 1.00 41.53 93 ARG A N 1
ATOM 759 C CA . ARG A 1 93 ? 6.105 12.049 -10.246 1.00 41.53 93 ARG A CA 1
ATOM 760 C C . ARG A 1 93 ? 6.102 13.467 -10.799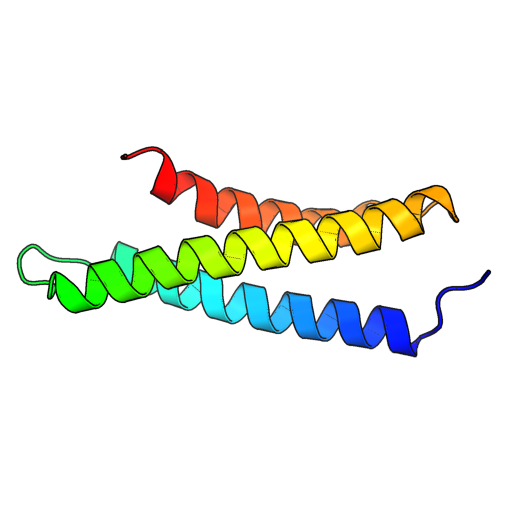 1.00 41.53 93 ARG A C 1
ATOM 762 O O . ARG A 1 93 ? 6.067 14.408 -9.978 1.00 41.53 93 ARG A O 1
#

Foldseek 3Di:
DDDDVVNVVVLVVLLVVLVVLLVVLLVVVVPDDPPDDPVVVVVSVVVLVVSVVVLVVSVVVVVVVCVVDPDDPVVVVSSVVSVVSSVVVVVVD